Protein AF-A0A3Q0G6Q9-F1 (afdb_monomer_lite)

Radius of gyration: 17.1 Å; chains: 1; bounding box: 40×41×46 Å

Structure (mmCIF, N/CA/C/O backbone):
data_AF-A0A3Q0G6Q9-F1
#
_entry.id   AF-A0A3Q0G6Q9-F1
#
loop_
_atom_site.group_PDB
_atom_site.id
_atom_site.type_symbol
_atom_site.label_atom_id
_atom_site.label_alt_id
_atom_site.label_comp_id
_atom_site.label_asym_id
_atom_site.label_entity_id
_atom_site.label_seq_id
_atom_site.pdbx_PDB_ins_code
_atom_site.Cartn_x
_atom_site.Cartn_y
_atom_site.Cartn_z
_atom_site.occupancy
_atom_site.B_iso_or_equiv
_atom_site.auth_seq_id
_atom_site.auth_comp_id
_atom_site.auth_asym_id
_atom_site.auth_atom_id
_atom_site.pdbx_PDB_model_num
ATOM 1 N N . MET A 1 1 ? -8.930 3.342 -8.739 1.00 50.12 1 MET A N 1
ATOM 2 C CA . MET A 1 1 ? -8.252 3.226 -7.423 1.00 50.12 1 MET A CA 1
ATOM 3 C C . MET A 1 1 ? -8.149 1.750 -7.050 1.00 50.12 1 MET A C 1
ATOM 5 O O . MET A 1 1 ? -9.036 0.994 -7.409 1.00 50.12 1 MET A O 1
ATOM 9 N N . VAL A 1 2 ? -7.088 1.327 -6.355 1.00 53.47 2 VAL A N 1
ATOM 10 C CA . VAL A 1 2 ? -6.782 -0.087 -6.053 1.00 53.47 2 VAL A CA 1
ATOM 11 C C . VAL A 1 2 ? -7.924 -0.881 -5.390 1.00 53.47 2 VAL A C 1
ATOM 13 O O . VAL A 1 2 ? -8.040 -2.081 -5.606 1.00 53.47 2 VAL A O 1
ATOM 16 N N . LEU A 1 3 ? -8.808 -0.220 -4.635 1.00 57.28 3 LEU A N 1
ATOM 17 C CA . LEU A 1 3 ? -9.932 -0.890 -3.972 1.00 57.28 3 LEU A CA 1
ATOM 18 C C . LEU A 1 3 ? -11.107 -1.191 -4.917 1.00 57.28 3 LEU A C 1
ATOM 20 O O . LEU A 1 3 ? -11.952 -1.995 -4.561 1.00 57.28 3 LEU A O 1
ATOM 24 N N . GLN A 1 4 ? -11.130 -0.641 -6.140 1.00 52.09 4 GLN A N 1
ATOM 25 C CA . GLN A 1 4 ? -12.119 -1.018 -7.167 1.00 52.09 4 GLN A CA 1
ATOM 26 C C . GLN A 1 4 ? -11.956 -2.475 -7.636 1.00 52.09 4 GLN A C 1
ATOM 28 O O . GLN A 1 4 ? -12.854 -3.021 -8.263 1.00 52.09 4 GLN A O 1
ATOM 33 N N . TYR A 1 5 ? -10.824 -3.116 -7.321 1.00 53.81 5 TYR A N 1
ATOM 34 C CA . TYR A 1 5 ? -10.590 -4.540 -7.578 1.00 53.81 5 TYR A CA 1
ATOM 35 C C . TYR A 1 5 ? -11.134 -5.452 -6.467 1.00 53.81 5 TYR A C 1
ATOM 37 O O . TYR A 1 5 ? -11.077 -6.673 -6.594 1.00 53.81 5 TYR A O 1
ATOM 45 N N . MET A 1 6 ? -11.661 -4.885 -5.377 1.00 56.16 6 MET A N 1
ATOM 46 C CA . MET A 1 6 ? -12.434 -5.625 -4.383 1.00 56.16 6 MET A CA 1
ATOM 47 C C . MET A 1 6 ? -13.900 -5.609 -4.824 1.00 56.16 6 MET A C 1
ATOM 49 O O . MET A 1 6 ? -14.654 -4.731 -4.418 1.00 56.16 6 MET A O 1
ATOM 53 N N . ASN A 1 7 ? -14.256 -6.525 -5.731 1.00 49.94 7 ASN A N 1
ATOM 54 C CA . ASN A 1 7 ? -15.591 -6.674 -6.323 1.00 49.94 7 ASN A CA 1
ATOM 55 C C . ASN A 1 7 ? -16.734 -6.335 -5.340 1.00 49.94 7 ASN A C 1
ATOM 57 O O . ASN A 1 7 ? -16.808 -6.932 -4.267 1.00 49.94 7 ASN A O 1
ATOM 61 N N . HIS A 1 8 ? -17.649 -5.460 -5.781 1.00 54.22 8 HIS A N 1
ATOM 62 C CA . HIS A 1 8 ? -18.913 -5.071 -5.125 1.00 54.22 8 HIS A CA 1
ATOM 63 C C . HIS A 1 8 ? -18.855 -3.997 -4.025 1.00 54.22 8 HIS A C 1
ATOM 65 O O . HIS A 1 8 ? -19.593 -4.091 -3.051 1.00 54.22 8 HIS A O 1
ATOM 71 N N . LEU A 1 9 ? -18.047 -2.947 -4.185 1.00 63.12 9 LEU A N 1
ATOM 72 C CA . LEU A 1 9 ? -18.313 -1.700 -3.460 1.00 63.12 9 LEU A CA 1
ATOM 73 C C . LEU A 1 9 ? -19.243 -0.831 -4.304 1.00 63.12 9 LEU A C 1
ATOM 75 O O . LEU A 1 9 ? -18.886 -0.474 -5.426 1.00 63.12 9 LEU A O 1
ATOM 79 N N . ASP A 1 10 ? -20.427 -0.533 -3.773 1.00 76.25 10 ASP A N 1
ATOM 80 C CA . ASP A 1 10 ? -21.308 0.484 -4.338 1.00 76.25 10 ASP A CA 1
ATOM 81 C C . ASP A 1 10 ? -20.583 1.840 -4.330 1.00 76.25 10 ASP A C 1
ATOM 83 O O . ASP A 1 10 ? -19.917 2.199 -3.350 1.00 76.25 10 ASP A O 1
ATOM 87 N N . ASP A 1 11 ? -20.663 2.583 -5.435 1.00 79.62 11 ASP A N 1
ATOM 88 C CA . ASP A 1 11 ? -19.934 3.845 -5.582 1.00 79.62 11 ASP A CA 1
ATOM 89 C C . ASP A 1 11 ? -20.386 4.855 -4.514 1.00 79.62 11 ASP A C 1
ATOM 91 O O . ASP A 1 11 ? -19.555 5.592 -3.974 1.00 79.62 11 ASP A O 1
ATOM 95 N N . ASP A 1 12 ? -21.666 4.843 -4.133 1.00 85.44 12 ASP A N 1
ATOM 96 C CA . ASP A 1 12 ? -22.203 5.724 -3.093 1.00 85.44 12 ASP A CA 1
ATOM 97 C C . ASP A 1 12 ? -21.672 5.370 -1.699 1.00 85.44 12 ASP A C 1
ATOM 99 O O . ASP A 1 12 ? -21.250 6.265 -0.950 1.00 85.44 12 ASP A O 1
ATOM 103 N N . GLU A 1 13 ? -21.619 4.080 -1.359 1.00 86.00 13 GLU A N 1
ATOM 104 C CA . GLU A 1 13 ? -20.986 3.593 -0.128 1.00 86.00 13 GLU A CA 1
ATOM 105 C C . GLU A 1 13 ? -19.503 3.961 -0.084 1.00 86.00 13 GLU A C 1
ATOM 107 O O . GLU A 1 13 ? -18.995 4.427 0.942 1.00 86.00 13 GLU A O 1
ATOM 112 N N . PHE A 1 14 ? -18.808 3.828 -1.214 1.00 85.25 14 PHE A N 1
ATOM 113 C CA . PHE A 1 14 ? -17.409 4.201 -1.311 1.00 85.25 14 PHE A CA 1
ATOM 114 C C . PHE A 1 14 ? -17.202 5.707 -1.106 1.00 85.25 14 PHE A C 1
ATOM 116 O O . PHE A 1 14 ? -16.381 6.117 -0.279 1.00 85.25 14 PHE A O 1
ATOM 123 N N . GLN A 1 15 ? -17.982 6.552 -1.783 1.00 86.69 15 GLN A N 1
ATOM 124 C CA . GLN A 1 15 ? -17.920 8.004 -1.592 1.00 86.69 15 GLN A CA 1
ATOM 125 C C . GLN A 1 15 ? -18.292 8.418 -0.163 1.00 86.69 15 GLN A C 1
ATOM 127 O O . GLN A 1 15 ? -17.716 9.367 0.381 1.00 86.69 15 GLN A O 1
ATOM 132 N N . LYS A 1 16 ? -19.232 7.712 0.471 1.00 90.88 16 LYS A N 1
ATOM 133 C CA . LYS A 1 16 ? -19.576 7.918 1.880 1.00 90.88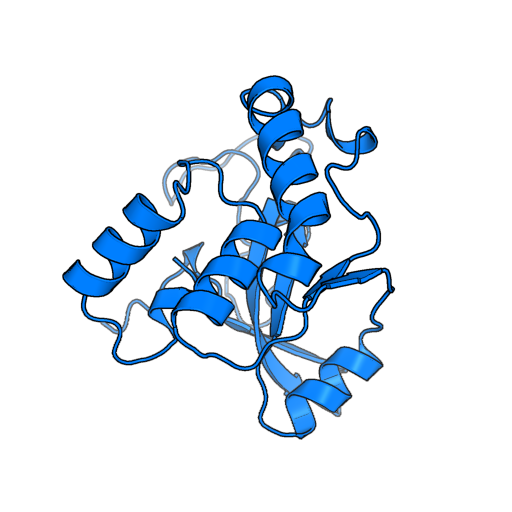 16 LYS A CA 1
ATOM 134 C C . LYS A 1 16 ? -18.388 7.604 2.790 1.00 90.88 16 LYS A C 1
ATOM 136 O O . LYS A 1 16 ? -18.031 8.460 3.599 1.00 90.88 16 LYS A O 1
ATOM 141 N N . ALA A 1 17 ? -17.720 6.467 2.598 1.00 91.44 17 ALA A N 1
ATOM 142 C CA . ALA A 1 17 ? -16.533 6.095 3.368 1.00 91.44 17 ALA A CA 1
ATOM 143 C C . ALA A 1 17 ? -15.400 7.129 3.226 1.00 91.44 17 ALA A C 1
ATOM 145 O O . ALA A 1 17 ? -14.806 7.533 4.227 1.00 91.44 17 ALA A O 1
ATOM 146 N N . ILE A 1 18 ? -15.142 7.620 2.005 1.00 90.12 18 ILE A N 1
ATOM 147 C CA . ILE A 1 18 ? -14.163 8.694 1.745 1.00 90.12 18 ILE A CA 1
ATOM 148 C C . ILE A 1 18 ? -14.474 9.947 2.581 1.00 90.12 18 ILE A C 1
ATOM 150 O O . ILE A 1 18 ? -13.565 10.520 3.189 1.00 90.12 18 ILE A O 1
ATOM 154 N N . ARG A 1 19 ? -15.748 10.366 2.639 1.00 91.44 19 ARG A N 1
ATOM 155 C CA . ARG A 1 19 ? -16.186 11.539 3.416 1.00 91.44 19 ARG A CA 1
ATOM 156 C C . ARG A 1 19 ? -16.074 11.315 4.922 1.00 91.44 19 ARG A C 1
ATOM 158 O O . ARG A 1 19 ? -15.544 12.176 5.621 1.00 91.44 19 ARG A O 1
ATOM 165 N N . GLU A 1 20 ? -16.549 10.177 5.420 1.00 93.19 20 GLU A N 1
ATOM 166 C CA . GLU A 1 20 ? -16.563 9.861 6.856 1.00 93.19 20 GLU A CA 1
ATOM 167 C C . GLU A 1 20 ? -15.154 9.736 7.435 1.00 93.19 20 GLU A C 1
ATOM 169 O O . GLU A 1 20 ? -14.867 10.268 8.508 1.00 93.19 20 GLU A O 1
ATOM 174 N N . LEU A 1 21 ? -14.252 9.097 6.691 1.00 92.12 21 LEU A N 1
ATOM 175 C CA . LEU A 1 21 ? -12.847 8.954 7.064 1.00 92.12 21 LEU A CA 1
ATOM 176 C C . LEU A 1 21 ? -12.008 10.200 6.724 1.00 92.12 21 LEU A C 1
ATOM 178 O O . LEU A 1 21 ? -10.827 10.250 7.063 1.00 92.12 21 LEU A O 1
ATOM 182 N N . ARG A 1 22 ? -12.611 11.216 6.085 1.00 91.25 22 ARG A N 1
ATOM 183 C CA . ARG A 1 22 ? -11.973 12.486 5.694 1.00 91.25 22 ARG A CA 1
ATOM 184 C C . ARG A 1 22 ? -10.711 12.286 4.849 1.00 91.25 22 ARG A C 1
ATOM 186 O O . ARG A 1 22 ? -9.699 12.960 5.057 1.00 91.25 22 ARG A O 1
ATOM 193 N N . LEU A 1 23 ? -10.767 11.356 3.897 1.00 88.69 23 LEU A N 1
ATOM 194 C CA . LEU A 1 23 ? -9.652 11.115 2.983 1.00 88.69 23 LEU A CA 1
ATOM 195 C C . LEU A 1 23 ? -9.445 12.328 2.079 1.00 88.69 23 LEU A C 1
ATOM 197 O O . LEU A 1 23 ? -10.394 12.938 1.584 1.00 88.69 23 LEU A O 1
ATOM 201 N N . THR A 1 24 ? -8.181 12.671 1.853 1.00 86.50 24 THR A N 1
ATOM 202 C CA . THR A 1 24 ? -7.797 13.759 0.953 1.00 86.50 24 THR A CA 1
ATOM 203 C C . THR A 1 24 ? -7.516 13.204 -0.445 1.00 86.50 24 THR A C 1
ATOM 205 O O . THR A 1 24 ? -7.540 11.998 -0.686 1.00 86.50 24 THR A O 1
ATOM 208 N N . LYS A 1 25 ? -7.210 14.087 -1.403 1.00 82.25 25 LYS A N 1
ATOM 209 C CA . LYS A 1 25 ? -6.711 13.654 -2.721 1.00 82.25 25 LYS A CA 1
ATOM 210 C C . LYS A 1 25 ? -5.318 13.008 -2.640 1.00 82.25 25 LYS A C 1
ATOM 212 O O . LYS A 1 25 ? -4.916 12.339 -3.587 1.00 82.25 25 LYS A O 1
ATOM 217 N N . SER A 1 26 ? -4.589 13.221 -1.541 1.00 86.00 26 SER A N 1
ATOM 218 C CA . SER A 1 26 ? -3.275 12.635 -1.277 1.00 86.00 26 SER A CA 1
ATOM 219 C C . SER A 1 26 ? -3.452 11.384 -0.420 1.00 86.00 26 SER A C 1
ATOM 221 O O . SER A 1 26 ? -3.491 11.447 0.806 1.00 86.00 26 SER A O 1
ATOM 223 N N . ILE A 1 27 ? -3.625 10.241 -1.081 1.00 89.12 27 ILE A N 1
ATOM 224 C CA . ILE A 1 27 ? -3.852 8.960 -0.408 1.00 89.12 27 ILE A CA 1
ATOM 225 C C . ILE A 1 27 ? -2.525 8.379 0.082 1.00 89.12 27 ILE A C 1
ATOM 227 O O . ILE A 1 27 ? -1.612 8.144 -0.711 1.00 89.12 27 ILE A O 1
ATOM 231 N N . TRP A 1 28 ? -2.454 8.079 1.377 1.00 93.19 28 TRP A N 1
ATOM 232 C CA . TRP A 1 28 ? -1.347 7.369 2.013 1.00 93.19 28 TRP A CA 1
ATOM 233 C C . TRP A 1 28 ? -1.729 5.921 2.319 1.00 93.19 28 TRP A C 1
ATOM 235 O O . TRP A 1 28 ? -2.902 5.563 2.405 1.00 93.19 28 TRP A O 1
ATOM 245 N N . THR A 1 29 ? -0.739 5.058 2.543 1.00 95.31 29 THR A N 1
ATOM 246 C CA . THR A 1 29 ? -0.988 3.634 2.831 1.00 95.31 29 THR A CA 1
ATOM 247 C C . THR A 1 29 ? -1.866 3.432 4.071 1.00 95.31 29 THR A C 1
ATOM 249 O O . THR A 1 29 ? -2.695 2.525 4.096 1.00 95.31 29 THR A O 1
ATOM 252 N N . ILE A 1 30 ? -1.740 4.305 5.080 1.00 96.81 30 ILE A N 1
ATOM 253 C CA . ILE A 1 30 ? -2.589 4.260 6.277 1.00 96.81 30 ILE A CA 1
ATOM 254 C C . ILE A 1 30 ? -4.065 4.528 5.940 1.00 96.81 30 ILE A C 1
ATOM 256 O O . ILE A 1 30 ? -4.934 3.882 6.516 1.00 96.81 30 ILE A O 1
ATOM 260 N N . ASP A 1 31 ? -4.361 5.379 4.952 1.00 95.56 31 ASP A N 1
ATOM 261 C CA . ASP A 1 31 ? -5.734 5.642 4.503 1.00 95.56 31 ASP A CA 1
ATOM 262 C C . ASP A 1 31 ? -6.378 4.367 3.931 1.00 95.56 31 ASP A C 1
ATOM 264 O O . ASP A 1 31 ? -7.542 4.072 4.208 1.00 95.56 31 ASP A O 1
ATOM 268 N N . LEU A 1 32 ? -5.603 3.554 3.200 1.00 95.12 32 LEU A N 1
ATOM 269 C CA . LEU A 1 32 ? -6.067 2.258 2.696 1.00 95.12 32 LEU A CA 1
ATOM 270 C C . LEU A 1 32 ? -6.394 1.286 3.836 1.00 95.12 32 LEU A C 1
ATOM 272 O O . LEU A 1 32 ? -7.387 0.568 3.750 1.00 95.12 32 LEU A O 1
ATOM 276 N N . ALA A 1 33 ? -5.604 1.276 4.913 1.00 96.56 33 ALA A N 1
ATOM 277 C CA . ALA A 1 33 ? -5.869 0.429 6.076 1.00 96.56 33 ALA A CA 1
ATOM 278 C C . ALA A 1 33 ? -7.153 0.854 6.814 1.00 96.56 33 ALA A C 1
ATOM 280 O O . ALA A 1 33 ? -7.954 0.003 7.210 1.00 96.56 33 ALA A O 1
ATOM 281 N N . TYR A 1 34 ? -7.401 2.162 6.935 1.00 96.81 34 TYR A N 1
ATOM 282 C CA . TYR A 1 34 ? -8.663 2.688 7.466 1.00 96.81 34 TYR A CA 1
ATOM 283 C C . TYR A 1 34 ? -9.860 2.324 6.579 1.00 96.81 34 TYR A C 1
ATOM 285 O O . TYR A 1 34 ? -10.893 1.907 7.103 1.00 96.81 34 TYR A O 1
ATOM 293 N N . LEU A 1 35 ? -9.718 2.396 5.252 1.00 94.38 35 LEU A N 1
ATOM 294 C CA . LEU A 1 35 ? -10.757 1.944 4.322 1.00 94.38 35 LEU A CA 1
ATOM 295 C C . LEU A 1 35 ? -11.022 0.439 4.444 1.00 94.38 35 LEU A C 1
ATOM 297 O O . LEU A 1 35 ? -12.173 0.031 4.574 1.00 94.38 35 LEU A O 1
ATOM 301 N N . MET A 1 36 ? -9.978 -0.394 4.484 1.00 93.31 36 MET A N 1
ATOM 302 C CA . MET A 1 36 ? -10.126 -1.838 4.707 1.00 93.31 36 MET A CA 1
ATOM 303 C C . MET A 1 36 ? -10.858 -2.120 6.020 1.00 93.31 36 MET A C 1
ATOM 305 O O . MET A 1 36 ? -11.784 -2.927 6.055 1.00 93.31 36 MET A O 1
ATOM 309 N N . ARG A 1 37 ? -10.496 -1.413 7.096 1.00 95.38 37 ARG A N 1
ATOM 310 C CA . ARG A 1 37 ? -11.177 -1.529 8.386 1.00 95.38 37 ARG A CA 1
ATOM 311 C C . ARG A 1 37 ? -12.650 -1.125 8.310 1.00 95.38 37 ARG A C 1
ATOM 313 O O . ARG A 1 37 ? -13.475 -1.799 8.935 1.00 95.38 37 ARG A O 1
ATOM 320 N N . HIS A 1 38 ? -12.959 -0.038 7.605 1.00 93.88 38 HIS A N 1
ATOM 321 C CA . HIS A 1 38 ? -14.313 0.485 7.433 1.00 93.88 38 HIS A CA 1
ATOM 322 C C . HIS A 1 38 ? -15.218 -0.536 6.734 1.00 93.88 38 HIS A C 1
ATOM 324 O O . HIS A 1 38 ? -16.288 -0.846 7.246 1.00 93.88 38 HIS A O 1
ATOM 330 N N . PHE A 1 39 ? -14.729 -1.163 5.661 1.00 91.44 39 PHE A N 1
ATOM 331 C CA . PHE A 1 39 ? -15.448 -2.215 4.930 1.00 91.44 39 PHE A CA 1
ATOM 332 C C . PHE A 1 39 ? -15.353 -3.614 5.566 1.00 91.44 39 PHE A C 1
ATOM 334 O O . PHE A 1 39 ? -15.748 -4.604 4.959 1.00 91.44 39 PHE A O 1
ATOM 341 N N . GLY A 1 40 ? -14.804 -3.735 6.779 1.00 91.88 40 GLY A N 1
ATOM 342 C CA . GLY A 1 40 ? -14.695 -5.021 7.476 1.00 91.88 40 GLY A CA 1
ATOM 343 C C . GLY A 1 40 ? -13.688 -6.002 6.859 1.00 91.88 40 GLY A C 1
ATOM 344 O O . GLY A 1 40 ? -13.668 -7.176 7.231 1.00 91.88 40 GLY A O 1
ATOM 345 N N . VAL A 1 41 ? -12.821 -5.540 5.957 1.00 91.69 41 VAL A N 1
ATOM 346 C CA . VAL A 1 41 ? -11.762 -6.354 5.358 1.00 91.69 41 VAL A CA 1
ATOM 347 C C . VAL A 1 41 ? -10.677 -6.624 6.394 1.00 91.69 41 VAL A C 1
ATOM 349 O O . VAL A 1 41 ? -10.047 -5.709 6.941 1.00 91.69 41 VAL A O 1
ATOM 352 N N . LYS A 1 42 ? -10.428 -7.912 6.652 1.00 92.62 42 LYS A N 1
ATOM 353 C CA . LYS A 1 42 ? -9.288 -8.357 7.458 1.00 92.62 42 LYS A CA 1
ATOM 354 C C . LYS A 1 42 ? -8.002 -7.975 6.733 1.00 92.62 42 LYS A C 1
ATOM 356 O O . LYS A 1 42 ? -7.780 -8.386 5.600 1.00 92.62 42 LYS A O 1
ATOM 361 N N . HIS A 1 43 ? -7.159 -7.196 7.394 1.00 94.31 43 HIS A N 1
ATOM 362 C CA . HIS A 1 43 ? -5.934 -6.664 6.815 1.00 94.31 43 HIS A CA 1
ATOM 363 C C . HIS A 1 43 ? -4.806 -6.680 7.842 1.00 94.31 43 HIS A C 1
ATOM 365 O O . HIS A 1 43 ? -5.045 -6.729 9.047 1.00 94.31 43 HIS A O 1
ATOM 371 N N . ARG A 1 44 ? -3.572 -6.597 7.345 1.00 95.00 44 ARG A N 1
ATOM 372 C CA . ARG A 1 44 ? -2.370 -6.359 8.141 1.00 95.00 44 ARG A CA 1
ATOM 373 C C . ARG A 1 44 ? -1.512 -5.339 7.407 1.00 95.00 44 ARG A C 1
ATOM 375 O O . ARG A 1 44 ? -1.037 -5.628 6.310 1.00 95.00 44 ARG A O 1
ATOM 382 N N . PHE A 1 45 ? -1.339 -4.153 7.984 1.00 97.50 45 PHE A N 1
ATOM 383 C CA . PHE A 1 45 ? -0.492 -3.114 7.409 1.00 97.50 45 PHE A CA 1
ATOM 384 C C . PHE A 1 45 ? 0.906 -3.173 8.031 1.00 97.50 45 PHE A C 1
ATOM 386 O O . PHE A 1 45 ? 1.098 -2.791 9.180 1.00 97.50 45 PHE A O 1
ATOM 393 N N . CYS A 1 46 ? 1.885 -3.633 7.254 1.00 97.75 46 CYS A N 1
ATOM 394 C CA . CYS A 1 46 ? 3.298 -3.631 7.626 1.00 97.75 46 CYS A CA 1
ATOM 395 C C . CYS A 1 46 ? 3.993 -2.370 7.090 1.00 97.75 46 CYS A C 1
ATOM 397 O O . CYS A 1 46 ? 3.853 -2.043 5.909 1.00 97.75 46 CYS A O 1
ATOM 399 N N . THR A 1 47 ? 4.759 -1.673 7.930 1.00 97.31 47 THR A N 1
ATOM 400 C CA . THR A 1 47 ? 5.543 -0.491 7.531 1.00 97.31 47 THR A CA 1
ATOM 401 C C . THR A 1 47 ? 6.878 -0.410 8.267 1.00 97.31 47 THR A C 1
ATOM 403 O O . THR A 1 47 ? 6.989 -0.815 9.420 1.00 97.31 47 THR A O 1
ATOM 406 N N . GLN A 1 48 ? 7.899 0.170 7.635 1.00 95.69 48 GLN A N 1
ATOM 407 C CA . GLN A 1 48 ? 9.181 0.456 8.296 1.00 95.69 48 GLN A CA 1
ATOM 408 C C . GLN A 1 48 ? 9.117 1.713 9.174 1.00 95.69 48 GLN A C 1
ATOM 410 O O . GLN A 1 48 ? 9.808 1.798 10.193 1.00 95.69 48 GLN A O 1
ATOM 415 N N . THR A 1 49 ? 8.238 2.654 8.824 1.00 95.06 49 THR A N 1
ATOM 416 C CA . THR A 1 49 ? 8.059 3.934 9.517 1.00 95.06 49 THR A CA 1
ATOM 417 C C . THR A 1 49 ? 6.616 4.062 9.990 1.00 95.06 49 THR A C 1
ATOM 419 O O . THR A 1 49 ? 5.680 3.903 9.207 1.00 95.06 49 THR A O 1
ATOM 422 N N . LEU A 1 50 ? 6.432 4.333 11.284 1.00 95.81 50 LEU A N 1
ATOM 423 C CA . LEU A 1 50 ? 5.134 4.716 11.836 1.00 95.81 50 LEU A CA 1
ATOM 424 C C . LEU A 1 50 ? 5.001 6.229 11.691 1.00 95.81 50 LEU A C 1
ATOM 426 O O . LEU A 1 50 ? 5.772 6.965 12.304 1.00 95.81 50 LEU A O 1
ATOM 430 N N . GLY A 1 51 ? 4.048 6.674 10.878 1.00 94.19 51 GLY A N 1
ATOM 431 C CA . GLY A 1 51 ? 3.932 8.075 10.489 1.00 94.19 51 GLY A CA 1
ATOM 432 C C . GLY A 1 51 ? 4.613 8.375 9.158 1.00 94.19 51 GLY A C 1
ATOM 433 O O . GLY A 1 51 ? 4.869 7.484 8.345 1.00 94.19 51 GLY A O 1
ATOM 434 N N . VAL A 1 52 ? 4.882 9.656 8.936 1.00 92.00 52 VAL A N 1
ATOM 435 C CA . VAL A 1 52 ? 5.558 10.135 7.730 1.00 92.00 52 VAL A CA 1
ATOM 436 C C . VAL A 1 52 ? 7.072 9.990 7.856 1.00 92.00 52 VAL A C 1
ATOM 438 O O . VAL A 1 52 ? 7.676 10.396 8.848 1.00 92.00 52 VAL A O 1
ATOM 441 N N . ASP A 1 53 ? 7.702 9.463 6.808 1.00 91.31 53 ASP A N 1
ATOM 442 C CA . ASP A 1 53 ? 9.155 9.443 6.689 1.00 91.31 53 ASP A CA 1
ATOM 443 C C . ASP A 1 53 ? 9.679 10.784 6.145 1.00 91.31 53 ASP A C 1
ATOM 445 O O . ASP A 1 53 ? 9.508 11.124 4.969 1.00 91.31 53 ASP A O 1
ATOM 449 N N . LYS A 1 54 ? 10.355 11.543 7.014 1.00 87.75 54 LYS A N 1
ATOM 450 C CA . LYS A 1 54 ? 10.954 12.851 6.695 1.00 87.75 54 LYS A CA 1
ATOM 451 C C . LYS A 1 54 ? 12.040 12.785 5.625 1.00 87.75 54 LYS A C 1
ATOM 453 O O . LYS A 1 54 ? 12.275 13.796 4.964 1.00 87.75 54 LYS A O 1
ATOM 458 N N . GLY A 1 55 ? 12.645 11.619 5.391 1.00 87.88 55 GLY A N 1
ATOM 459 C CA . GLY A 1 55 ? 13.602 11.415 4.302 1.00 87.88 55 GLY A CA 1
ATOM 460 C C . GLY A 1 55 ? 12.998 11.666 2.915 1.00 87.88 55 GLY A C 1
ATOM 461 O O . GLY A 1 55 ? 13.709 12.053 1.989 1.00 87.88 55 GLY A O 1
ATOM 462 N N . TYR A 1 56 ? 11.674 11.543 2.780 1.00 85.56 56 TYR A N 1
ATOM 463 C CA . TYR A 1 56 ? 10.962 11.776 1.523 1.00 85.56 56 TYR A CA 1
ATOM 464 C C . TYR A 1 56 ? 10.486 13.225 1.333 1.00 85.56 56 TYR A C 1
ATOM 466 O O . TYR A 1 56 ? 9.927 13.538 0.281 1.00 85.56 56 TYR A O 1
ATOM 474 N N . LYS A 1 57 ? 10.741 14.135 2.287 1.00 84.50 57 LYS A N 1
ATOM 475 C CA . LYS A 1 57 ? 10.264 15.532 2.236 1.00 84.50 57 LYS A CA 1
ATOM 476 C C . LYS A 1 57 ? 10.697 16.281 0.973 1.00 84.50 57 LYS A C 1
ATOM 478 O O . LYS A 1 57 ? 9.928 17.058 0.411 1.00 84.50 57 LYS A O 1
ATOM 483 N N . ASN A 1 58 ? 11.924 16.034 0.520 1.00 82.31 58 ASN A N 1
ATOM 484 C CA . ASN A 1 58 ? 12.505 16.713 -0.638 1.00 82.31 58 ASN A CA 1
ATOM 485 C C . ASN A 1 58 ? 12.208 16.009 -1.970 1.00 82.31 58 ASN A C 1
ATOM 487 O O . ASN A 1 58 ? 12.584 16.530 -3.019 1.00 82.31 58 ASN A O 1
ATOM 491 N N . GLN A 1 59 ? 11.530 14.855 -1.953 1.00 83.12 59 GLN A N 1
ATOM 492 C CA . GLN A 1 59 ? 11.117 14.185 -3.183 1.00 83.12 59 GLN A CA 1
ATOM 493 C C . GLN A 1 59 ? 10.029 15.006 -3.870 1.00 83.12 59 GLN A C 1
ATOM 495 O O . GLN A 1 59 ? 9.016 15.352 -3.255 1.00 83.12 59 GLN A O 1
ATOM 500 N N . SER A 1 60 ? 10.225 15.297 -5.157 1.00 82.25 60 SER A N 1
ATOM 501 C CA . SER A 1 60 ? 9.314 16.121 -5.964 1.00 82.25 60 SER A CA 1
ATOM 502 C C . SER A 1 60 ? 7.868 15.619 -5.904 1.00 82.25 60 SER A C 1
ATOM 504 O O . SER A 1 60 ? 6.945 16.426 -5.789 1.00 82.25 60 SER A O 1
ATOM 506 N N . PHE A 1 61 ? 7.688 14.296 -5.862 1.00 81.31 61 PHE A N 1
ATOM 507 C CA . PHE A 1 61 ? 6.400 13.625 -5.699 1.00 81.31 61 PHE A CA 1
ATOM 508 C C . PHE A 1 61 ? 5.621 14.061 -4.449 1.00 81.31 61 PHE A C 1
ATOM 510 O O . PHE A 1 61 ? 4.429 14.348 -4.542 1.00 81.31 61 PHE A O 1
ATOM 517 N N . TYR A 1 62 ? 6.275 14.152 -3.286 1.00 81.94 62 TYR A N 1
ATOM 518 C CA . TYR A 1 62 ? 5.589 14.493 -2.036 1.00 81.94 62 TYR A CA 1
ATOM 519 C C . TYR A 1 62 ? 5.620 15.989 -1.708 1.00 81.94 62 TYR A C 1
ATOM 521 O O . TYR A 1 62 ? 4.754 16.471 -0.973 1.00 81.94 62 TYR A O 1
ATOM 529 N N . ARG A 1 63 ? 6.575 16.744 -2.267 1.00 78.38 63 ARG A N 1
ATOM 530 C CA . ARG A 1 63 ? 6.894 18.129 -1.876 1.00 78.38 63 ARG A CA 1
ATOM 531 C C . ARG A 1 63 ? 5.683 19.062 -1.778 1.00 78.38 63 ARG A C 1
ATOM 533 O O . ARG A 1 63 ? 5.633 19.892 -0.880 1.00 78.38 63 ARG A O 1
ATOM 540 N N . LYS A 1 64 ? 4.705 18.937 -2.684 1.00 77.25 64 LYS A N 1
ATOM 541 C CA . LYS A 1 64 ? 3.533 19.832 -2.735 1.00 77.25 64 LYS A CA 1
ATOM 542 C C . LYS A 1 64 ? 2.582 19.665 -1.543 1.00 77.25 64 LYS A C 1
ATOM 544 O O . LYS A 1 64 ? 1.914 20.623 -1.171 1.00 77.25 64 LYS A O 1
ATOM 549 N N . HIS A 1 65 ? 2.502 18.462 -0.977 1.00 76.31 65 HIS A N 1
ATOM 550 C CA . HIS A 1 65 ? 1.509 18.108 0.044 1.00 76.31 65 HIS A CA 1
ATOM 551 C C . HIS A 1 65 ? 2.132 17.618 1.357 1.00 76.31 65 HIS A C 1
ATOM 553 O O . HIS A 1 65 ? 1.398 17.362 2.304 1.00 76.31 65 HIS A O 1
ATOM 559 N N . PHE A 1 66 ? 3.462 17.503 1.432 1.00 79.44 66 PHE A N 1
ATOM 560 C CA . PHE A 1 66 ? 4.159 16.881 2.558 1.00 79.44 66 PHE A CA 1
ATOM 561 C C . PHE A 1 66 ? 3.808 17.526 3.904 1.00 79.44 66 PHE A C 1
ATOM 563 O O . PHE A 1 66 ? 3.301 16.848 4.791 1.00 79.44 66 PHE A O 1
ATOM 570 N N . ASP A 1 67 ? 4.013 18.840 4.034 1.00 76.62 67 ASP A N 1
ATOM 571 C CA . ASP A 1 67 ? 3.832 19.541 5.311 1.00 76.62 67 ASP A CA 1
ATOM 572 C C . ASP A 1 67 ? 2.352 19.590 5.743 1.00 76.62 67 ASP A C 1
ATOM 574 O O . ASP A 1 67 ? 2.042 19.538 6.932 1.00 76.62 67 ASP A O 1
ATOM 578 N N . THR A 1 68 ? 1.419 19.644 4.785 1.00 79.44 68 THR A N 1
ATOM 579 C CA . THR A 1 68 ? -0.026 19.622 5.070 1.00 79.44 68 THR A CA 1
ATOM 580 C C . THR A 1 68 ? -0.498 18.240 5.524 1.00 79.44 68 THR A C 1
ATOM 582 O O . THR A 1 68 ? -1.312 18.137 6.441 1.00 79.44 68 THR A O 1
ATOM 585 N N . GLU A 1 69 ? 0.019 17.174 4.910 1.00 86.81 69 GLU A N 1
ATOM 586 C CA . GLU A 1 69 ? -0.409 15.804 5.201 1.00 86.81 69 GLU A CA 1
ATOM 587 C C . GLU A 1 69 ? 0.325 15.192 6.405 1.00 86.81 69 GLU A C 1
ATOM 589 O O . GLU A 1 69 ? -0.214 14.274 7.022 1.00 86.81 69 GLU A O 1
ATOM 594 N N . GLU A 1 70 ? 1.504 15.700 6.788 1.00 90.56 70 GLU A N 1
ATOM 595 C CA . GLU A 1 70 ? 2.321 15.145 7.880 1.00 90.56 70 GLU A CA 1
ATOM 596 C C . GLU A 1 70 ? 1.537 15.009 9.188 1.00 90.56 70 GLU A C 1
ATOM 598 O O . GLU A 1 70 ? 1.461 13.920 9.763 1.00 90.56 70 GLU A O 1
ATOM 603 N N . ASN A 1 71 ? 0.904 16.094 9.638 1.00 91.69 71 ASN A N 1
ATOM 604 C CA . ASN A 1 71 ? 0.136 16.089 10.883 1.00 91.69 71 ASN A CA 1
ATOM 605 C C . ASN A 1 71 ? -1.027 15.091 10.826 1.00 91.69 71 ASN A C 1
ATOM 607 O O . ASN A 1 71 ? -1.230 14.325 11.768 1.00 91.69 71 ASN A O 1
ATOM 611 N N . ARG A 1 72 ? -1.758 15.066 9.706 1.00 93.75 72 ARG A N 1
ATOM 612 C CA . ARG A 1 72 ? -2.902 14.170 9.492 1.00 93.75 72 ARG A CA 1
ATOM 613 C C . ARG A 1 72 ? -2.470 12.706 9.532 1.00 93.75 72 ARG A C 1
ATOM 615 O O . ARG A 1 72 ? -3.052 11.908 10.262 1.00 93.75 72 ARG A O 1
ATOM 622 N N . VAL A 1 73 ? -1.436 12.356 8.772 1.00 94.88 73 VAL A N 1
ATOM 623 C CA . VAL A 1 73 ? -0.927 10.984 8.683 1.00 94.88 73 VAL A CA 1
ATOM 624 C C . VAL A 1 73 ? -0.404 10.524 10.041 1.00 94.88 73 VAL A C 1
ATOM 626 O O . VAL A 1 73 ? -0.774 9.445 10.502 1.00 94.88 73 VAL A O 1
ATOM 629 N N . ASN A 1 74 ? 0.381 11.351 10.734 1.00 95.69 74 ASN A N 1
ATOM 630 C CA . ASN A 1 74 ? 0.885 11.016 12.066 1.00 95.69 74 ASN A CA 1
ATOM 631 C C . ASN A 1 74 ? -0.252 10.807 13.083 1.00 95.69 74 ASN A C 1
ATOM 633 O O . ASN A 1 74 ? -0.190 9.873 13.885 1.00 95.69 74 ASN A O 1
ATOM 637 N N . GLN A 1 75 ? -1.319 11.611 13.021 1.00 95.44 75 GLN A N 1
ATOM 638 C CA . GLN A 1 75 ? -2.515 11.410 13.846 1.00 95.44 75 GLN A CA 1
ATOM 639 C C . GLN A 1 75 ? -3.223 10.084 13.539 1.00 95.44 75 GLN A C 1
ATOM 641 O O . GLN A 1 75 ? -3.594 9.377 14.477 1.00 95.44 75 GLN A O 1
ATOM 646 N N . LEU A 1 76 ? -3.359 9.702 12.264 1.00 96.69 76 LEU A N 1
ATOM 647 C CA . LEU A 1 76 ? -3.933 8.404 11.887 1.00 96.69 76 LEU A CA 1
ATOM 648 C C . LEU A 1 76 ? -3.118 7.237 12.454 1.00 96.69 76 LEU A C 1
ATOM 650 O O . LEU A 1 76 ? -3.687 6.302 13.011 1.00 96.69 76 LEU A O 1
ATOM 654 N N . PHE A 1 77 ? -1.786 7.297 12.392 1.00 97.81 77 PHE A N 1
ATOM 655 C CA . PHE A 1 77 ? -0.945 6.274 13.022 1.00 97.81 77 PHE A CA 1
ATOM 656 C C . PHE A 1 77 ? -1.115 6.234 14.546 1.00 97.81 77 PHE A C 1
ATOM 658 O O . PHE A 1 77 ? -1.231 5.148 15.115 1.00 97.81 77 PHE A O 1
ATOM 665 N N . ALA A 1 78 ? -1.177 7.393 15.207 1.00 97.12 78 ALA A N 1
ATOM 666 C CA . ALA A 1 78 ? -1.382 7.472 16.654 1.00 97.12 78 ALA A CA 1
ATOM 667 C C . ALA A 1 78 ? -2.744 6.897 17.091 1.00 97.12 78 ALA A C 1
ATOM 669 O O . ALA A 1 78 ? -2.850 6.277 18.150 1.00 97.12 78 ALA A O 1
ATOM 670 N N . GLN A 1 79 ? -3.781 7.068 16.268 1.00 97.12 79 GLN A N 1
ATOM 671 C CA . GLN A 1 79 ? -5.144 6.613 16.556 1.00 97.12 79 GLN A CA 1
ATOM 672 C C . GLN A 1 79 ? -5.438 5.190 16.065 1.00 97.12 79 GLN A C 1
ATOM 674 O O . GLN A 1 79 ? -6.418 4.593 16.513 1.00 97.12 79 GLN A O 1
ATOM 679 N N . ALA A 1 80 ? -4.595 4.615 15.200 1.00 97.38 80 ALA A N 1
ATOM 680 C CA . ALA A 1 80 ? -4.847 3.343 14.521 1.00 97.38 80 ALA A CA 1
ATOM 681 C C . ALA A 1 80 ? -5.302 2.227 15.475 1.00 97.38 80 ALA A C 1
ATOM 683 O O . ALA A 1 80 ? -6.327 1.584 15.241 1.00 97.38 80 ALA A O 1
ATOM 684 N N . LYS A 1 81 ? -4.607 2.056 16.609 1.00 96.06 81 LYS A N 1
ATOM 685 C CA . LYS A 1 81 ? -4.952 1.046 17.621 1.00 96.06 81 LYS A CA 1
ATOM 686 C C . LYS A 1 81 ? -6.349 1.267 18.213 1.00 96.06 81 LYS A C 1
ATOM 688 O O . LYS A 1 81 ? -7.120 0.315 18.314 1.00 96.06 81 LYS A O 1
ATOM 693 N N . ALA A 1 82 ? -6.691 2.506 18.569 1.00 97.31 82 ALA A N 1
ATOM 694 C CA . ALA A 1 82 ? -8.011 2.853 19.102 1.00 97.31 82 ALA A CA 1
ATOM 695 C C . ALA A 1 82 ? -9.118 2.646 18.051 1.00 97.31 82 ALA A C 1
ATOM 697 O O . ALA A 1 82 ? -10.210 2.179 18.375 1.00 97.31 82 ALA A O 1
ATOM 698 N N . CYS A 1 83 ? -8.807 2.894 16.777 1.00 95.94 83 CYS A N 1
ATOM 699 C CA . CYS A 1 83 ? -9.699 2.657 15.640 1.00 95.94 83 CYS A CA 1
ATOM 700 C C . CYS A 1 83 ? -9.741 1.187 15.173 1.00 95.94 83 CYS A C 1
ATOM 702 O O . CYS A 1 83 ? -10.459 0.866 14.222 1.00 95.94 83 CYS A O 1
ATOM 704 N N . LYS A 1 84 ? -9.015 0.273 15.836 1.00 96.62 84 LYS A N 1
ATOM 705 C CA . LYS A 1 84 ? -8.881 -1.146 15.452 1.00 96.62 84 LYS A CA 1
ATOM 706 C C . LYS A 1 84 ? -8.321 -1.336 14.030 1.00 96.62 84 LYS A C 1
ATOM 708 O O . LYS A 1 84 ? -8.695 -2.284 13.344 1.00 96.62 84 LYS A O 1
ATOM 713 N N . VAL A 1 85 ? -7.454 -0.430 13.584 1.00 97.44 85 VAL A N 1
ATOM 714 C CA . VAL A 1 85 ? -6.670 -0.545 12.346 1.00 97.44 85 VAL A CA 1
ATOM 715 C C . VAL A 1 85 ? -5.359 -1.255 12.686 1.00 97.44 85 VAL A C 1
ATOM 717 O O . VAL A 1 85 ? -4.633 -0.824 13.584 1.00 97.44 85 VAL A O 1
ATOM 720 N N . LEU A 1 86 ? -5.074 -2.372 12.011 1.00 95.31 86 LEU A N 1
ATOM 721 C CA . LEU A 1 86 ? -3.945 -3.245 12.347 1.00 95.31 86 LEU A CA 1
ATOM 722 C C . LEU A 1 86 ? -2.674 -2.782 11.634 1.00 95.31 86 LEU A C 1
ATOM 724 O O . LEU A 1 86 ? -2.492 -3.045 10.445 1.00 95.31 86 LEU A O 1
ATOM 728 N N . VAL A 1 87 ? -1.800 -2.105 12.383 1.00 97.62 87 VAL A N 1
ATOM 729 C CA . VAL A 1 87 ? -0.521 -1.570 11.902 1.00 97.62 87 VAL A CA 1
ATOM 730 C C . VAL A 1 87 ? 0.632 -2.201 12.672 1.00 97.62 87 VAL A C 1
ATOM 732 O O . VAL A 1 87 ? 0.655 -2.170 13.902 1.00 97.62 87 VAL A O 1
ATOM 735 N N . GLU A 1 88 ? 1.611 -2.727 11.947 1.00 97.00 88 GLU A N 1
ATOM 736 C CA . GLU A 1 88 ? 2.815 -3.347 12.489 1.00 97.00 88 GLU A CA 1
ATOM 737 C C . GLU A 1 88 ? 4.055 -2.658 11.922 1.00 97.00 88 GLU A C 1
ATOM 739 O O . GLU A 1 88 ? 4.204 -2.497 10.707 1.00 97.00 88 GLU A O 1
ATOM 744 N N . LYS A 1 89 ? 4.971 -2.261 12.811 1.00 97.56 89 LYS A N 1
ATOM 745 C CA . LYS A 1 89 ? 6.279 -1.761 12.396 1.00 97.56 89 LYS A CA 1
ATOM 746 C C . LYS A 1 89 ? 7.195 -2.948 12.098 1.00 97.56 89 LYS A C 1
ATOM 748 O O . LYS A 1 89 ? 7.792 -3.503 13.017 1.00 97.56 89 LYS A O 1
ATOM 753 N N . CYS A 1 90 ? 7.290 -3.349 10.837 1.00 96.62 90 CYS A N 1
ATOM 754 C CA . CYS A 1 90 ? 8.126 -4.464 10.406 1.00 96.62 90 CYS A CA 1
ATOM 755 C C . CYS A 1 90 ? 8.519 -4.354 8.926 1.00 96.62 90 CYS A C 1
ATOM 757 O O . CYS A 1 90 ? 7.849 -3.703 8.121 1.00 96.62 90 CYS A O 1
ATOM 759 N N . THR A 1 91 ? 9.621 -5.017 8.577 1.00 95.50 91 THR A N 1
ATOM 760 C CA . THR A 1 91 ? 10.025 -5.246 7.187 1.00 95.50 91 THR A CA 1
ATOM 761 C C . THR A 1 91 ? 9.482 -6.592 6.731 1.00 95.50 91 THR A C 1
ATOM 763 O O . THR A 1 91 ? 9.505 -7.558 7.489 1.00 95.50 91 THR A O 1
ATOM 766 N N . VAL A 1 92 ? 9.016 -6.649 5.487 1.00 96.12 92 VAL A N 1
ATOM 767 C CA . VAL A 1 92 ? 8.494 -7.860 4.854 1.00 96.12 92 VAL A CA 1
ATOM 768 C C . VAL A 1 92 ? 9.425 -8.236 3.708 1.00 96.12 92 VAL A C 1
ATOM 770 O O . VAL A 1 92 ? 9.753 -7.390 2.874 1.00 96.12 92 VAL A O 1
ATOM 773 N N . THR A 1 93 ? 9.868 -9.489 3.677 1.00 95.94 93 THR A N 1
ATOM 774 C CA . THR A 1 93 ? 10.708 -10.013 2.592 1.00 95.94 93 THR A CA 1
ATOM 775 C C . THR A 1 93 ? 9.862 -10.453 1.395 1.00 95.94 93 THR A C 1
ATOM 777 O O . THR A 1 93 ? 8.649 -10.646 1.499 1.00 95.94 93 THR A O 1
ATOM 780 N N . VAL A 1 94 ? 10.494 -10.671 0.239 1.00 94.19 94 VAL A N 1
ATOM 781 C CA . VAL A 1 94 ? 9.801 -11.253 -0.925 1.00 94.19 94 VAL A CA 1
ATOM 782 C C . VAL A 1 94 ? 9.265 -12.651 -0.596 1.00 94.19 94 VAL A C 1
ATOM 784 O O . VAL A 1 94 ? 8.175 -13.007 -1.033 1.00 94.19 94 VAL A O 1
ATOM 787 N N . GLN A 1 95 ? 9.975 -13.423 0.227 1.00 95.50 95 GLN A N 1
ATOM 788 C CA . GLN A 1 95 ? 9.555 -14.751 0.670 1.00 95.50 95 GLN A CA 1
ATOM 789 C C . GLN A 1 95 ? 8.304 -14.684 1.555 1.00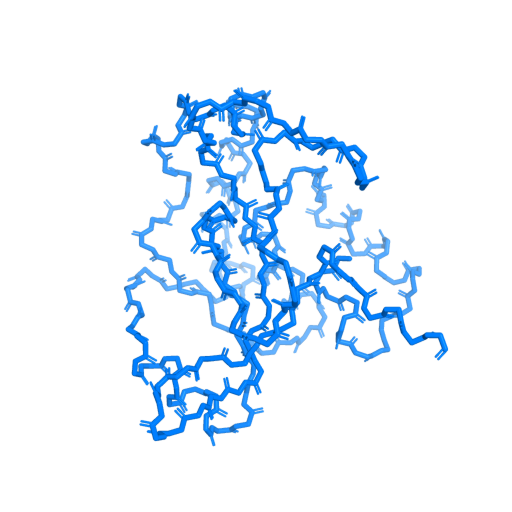 95.50 95 GLN A C 1
ATOM 791 O O . GLN A 1 95 ? 7.395 -15.499 1.391 1.00 95.50 95 GLN A O 1
ATOM 796 N N . ASP A 1 96 ? 8.211 -13.690 2.444 1.00 96.25 96 ASP A N 1
ATOM 797 C CA . ASP A 1 96 ? 7.004 -13.455 3.244 1.00 96.25 96 ASP A CA 1
ATOM 798 C C . ASP A 1 96 ? 5.806 -13.106 2.354 1.00 96.25 96 ASP A C 1
ATOM 800 O O . ASP A 1 96 ? 4.705 -13.620 2.565 1.00 96.25 96 ASP A O 1
ATOM 804 N N . ILE A 1 97 ? 6.027 -12.279 1.324 1.00 96.56 97 ILE A N 1
ATOM 805 C CA . ILE A 1 97 ? 5.007 -11.949 0.320 1.00 96.56 97 ILE A CA 1
ATOM 806 C C . ILE A 1 97 ? 4.569 -13.214 -0.421 1.00 96.56 97 ILE A C 1
ATOM 808 O O . ILE A 1 97 ? 3.376 -13.489 -0.498 1.00 96.56 97 ILE A O 1
ATOM 812 N N . GLN A 1 98 ? 5.503 -14.018 -0.929 1.00 96.38 98 GLN A N 1
ATOM 813 C CA . GLN A 1 98 ? 5.190 -15.262 -1.641 1.00 96.38 98 GLN A CA 1
ATOM 814 C C . GLN A 1 98 ? 4.427 -16.254 -0.756 1.00 96.38 98 GLN A C 1
ATOM 816 O O . GLN A 1 98 ? 3.476 -16.884 -1.218 1.00 96.38 98 GLN A O 1
ATOM 821 N N . LYS A 1 99 ? 4.796 -16.369 0.526 1.00 95.75 99 LYS A N 1
ATOM 822 C CA . LYS A 1 99 ? 4.074 -17.188 1.508 1.00 95.75 99 LYS A CA 1
ATOM 823 C C . LYS A 1 99 ? 2.656 -16.674 1.747 1.00 95.75 99 LYS A C 1
ATOM 825 O O . LYS A 1 99 ? 1.737 -17.474 1.867 1.00 95.75 99 LYS A O 1
ATOM 830 N N . HIS A 1 100 ? 2.465 -15.361 1.813 1.00 95.94 100 HIS A N 1
ATOM 831 C CA . HIS A 1 100 ? 1.135 -14.765 1.946 1.00 95.94 100 HIS A CA 1
ATOM 832 C C . HIS A 1 100 ? 0.279 -15.016 0.697 1.00 95.94 100 HIS A C 1
ATOM 834 O O . HIS A 1 100 ? -0.870 -15.435 0.810 1.00 95.94 100 HIS A O 1
ATOM 840 N N . LEU A 1 101 ? 0.854 -14.848 -0.497 1.00 96.25 101 LEU A N 1
ATOM 841 C CA . LEU A 1 101 ? 0.176 -15.111 -1.770 1.00 96.25 101 LEU A CA 1
ATOM 842 C C . LEU A 1 101 ? -0.172 -16.598 -1.952 1.00 96.25 101 LEU A C 1
ATOM 844 O O . LEU A 1 101 ? -1.231 -16.922 -2.485 1.00 96.25 101 LEU A O 1
ATOM 848 N N . SER A 1 102 ? 0.675 -17.522 -1.484 1.00 95.50 102 SER A N 1
ATOM 849 C CA . SER A 1 102 ? 0.414 -18.967 -1.595 1.00 95.50 102 SER A CA 1
ATOM 850 C C . SER A 1 102 ? -0.775 -19.446 -0.756 1.00 95.50 102 SER A C 1
ATOM 852 O O . SER A 1 102 ? -1.321 -20.512 -1.031 1.00 95.50 102 SER A O 1
ATOM 854 N N . GLN A 1 103 ? -1.213 -18.645 0.219 1.00 95.69 103 GLN A N 1
ATOM 855 C CA . GLN A 1 103 ? -2.425 -18.877 1.010 1.00 95.69 103 GLN A CA 1
ATOM 856 C C . GLN A 1 103 ? -3.703 -18.387 0.302 1.00 95.69 103 GLN A C 1
ATOM 858 O O . GLN A 1 103 ? -4.784 -18.453 0.879 1.00 95.69 103 GLN A O 1
ATOM 863 N N . GLY A 1 104 ? -3.596 -17.891 -0.937 1.00 92.81 104 GLY A N 1
ATOM 864 C CA . GLY A 1 104 ? -4.717 -17.326 -1.694 1.00 92.81 104 GLY A CA 1
ATOM 865 C C . GLY A 1 104 ? -5.049 -15.881 -1.316 1.00 92.81 104 GLY A C 1
ATOM 866 O O . GLY A 1 104 ? -6.091 -15.364 -1.714 1.00 92.81 104 GLY A O 1
ATOM 867 N N . HIS A 1 105 ? -4.189 -15.219 -0.540 1.00 94.44 105 HIS A N 1
ATOM 868 C CA . HIS A 1 105 ? -4.356 -13.813 -0.194 1.00 94.44 105 HIS A CA 1
ATOM 869 C C . HIS A 1 105 ? -3.762 -12.890 -1.267 1.00 94.44 105 HIS A C 1
ATOM 871 O O . HIS A 1 105 ? -2.939 -13.298 -2.082 1.00 94.44 105 HIS A O 1
ATOM 877 N N . VAL A 1 106 ? -4.128 -11.608 -1.213 1.00 94.19 106 VAL A N 1
ATOM 878 C CA . VAL A 1 106 ? -3.524 -10.531 -2.015 1.00 94.19 106 VAL A CA 1
ATOM 879 C C . VAL A 1 106 ? -2.701 -9.593 -1.131 1.00 94.19 106 VAL A C 1
ATOM 881 O O . VAL A 1 106 ? -2.892 -9.549 0.090 1.00 94.19 106 VAL A O 1
ATOM 884 N N . ALA A 1 107 ? -1.802 -8.818 -1.738 1.00 95.88 107 ALA A N 1
ATOM 885 C CA . ALA A 1 107 ? -1.049 -7.771 -1.047 1.00 95.88 107 ALA A CA 1
ATOM 886 C C . ALA A 1 107 ? -1.068 -6.462 -1.840 1.00 95.88 107 ALA A C 1
ATOM 888 O O . ALA A 1 107 ? -0.829 -6.462 -3.042 1.00 95.88 107 ALA A O 1
ATOM 889 N N . ILE A 1 108 ? -1.311 -5.336 -1.169 1.00 96.19 108 ILE A N 1
ATOM 890 C CA . ILE A 1 108 ? -1.099 -4.007 -1.753 1.00 96.19 108 ILE A CA 1
ATOM 891 C C . ILE A 1 108 ? 0.281 -3.535 -1.320 1.00 96.19 108 ILE A C 1
ATOM 893 O O . ILE A 1 108 ? 0.577 -3.525 -0.125 1.00 96.19 108 ILE A O 1
ATOM 897 N N . VAL A 1 109 ? 1.115 -3.134 -2.277 1.00 95.88 109 VAL A N 1
ATOM 898 C CA . VAL A 1 109 ? 2.469 -2.646 -1.993 1.00 95.88 109 VAL A CA 1
ATOM 899 C C . VAL A 1 109 ? 2.681 -1.258 -2.584 1.00 95.88 109 VAL A C 1
ATOM 901 O O . VAL A 1 109 ? 2.213 -0.961 -3.685 1.00 95.88 109 VAL A O 1
ATOM 904 N N . LEU A 1 110 ? 3.382 -0.409 -1.831 1.00 94.69 110 LEU A N 1
ATOM 905 C CA . LEU A 1 110 ? 3.900 0.868 -2.309 1.00 94.69 110 LEU A CA 1
ATOM 906 C C . LEU A 1 110 ? 5.251 0.615 -2.978 1.00 94.69 110 LEU A C 1
ATOM 908 O O . LEU A 1 110 ? 6.166 0.088 -2.347 1.00 94.69 110 LEU A O 1
ATOM 912 N N . VAL A 1 111 ? 5.379 1.008 -4.239 1.00 92.19 111 VAL A N 1
ATOM 913 C CA . VAL A 1 111 ? 6.613 0.880 -5.017 1.00 92.19 111 VAL A CA 1
ATOM 914 C C . VAL A 1 111 ? 7.076 2.240 -5.515 1.00 92.19 111 VAL A C 1
ATOM 916 O O . VAL A 1 111 ? 6.294 3.187 -5.604 1.00 92.19 111 VAL A O 1
ATOM 919 N N . ASN A 1 112 ? 8.353 2.319 -5.887 1.00 89.38 112 ASN A N 1
ATOM 920 C CA . ASN A 1 112 ? 8.813 3.372 -6.776 1.00 89.38 112 ASN A CA 1
ATOM 921 C C . ASN A 1 112 ? 8.475 2.971 -8.217 1.00 89.38 112 ASN A C 1
ATOM 923 O O . ASN A 1 112 ? 9.089 2.059 -8.773 1.00 89.38 112 ASN A O 1
ATOM 927 N N . ALA A 1 113 ? 7.498 3.644 -8.813 1.00 85.75 113 ALA A N 1
ATOM 928 C CA . ALA A 1 113 ? 6.951 3.312 -10.120 1.00 85.75 113 ALA A CA 1
ATOM 929 C C . ALA A 1 113 ? 8.028 3.293 -11.215 1.00 85.75 113 ALA A C 1
ATOM 931 O O . ALA A 1 113 ? 8.000 2.436 -12.093 1.00 85.75 113 ALA A O 1
ATOM 932 N N . VAL A 1 114 ? 9.025 4.181 -11.130 1.00 82.50 114 VAL A N 1
ATOM 933 C CA . VAL A 1 114 ? 10.098 4.294 -12.134 1.00 82.50 114 VAL A CA 1
ATOM 934 C C . VAL A 1 114 ? 11.029 3.077 -12.168 1.00 82.50 114 VAL A C 1
ATOM 936 O O . VAL A 1 114 ? 11.749 2.896 -13.144 1.00 82.50 114 VAL A O 1
ATOM 939 N N . LEU A 1 115 ? 11.015 2.253 -11.114 1.00 85.00 115 LEU A N 1
ATOM 940 C CA . LEU A 1 115 ? 11.793 1.016 -11.006 1.00 85.00 115 LEU A CA 1
ATOM 941 C C . LEU A 1 115 ? 10.948 -0.235 -11.295 1.00 85.00 115 LEU A C 1
ATOM 943 O O . LEU A 1 115 ? 11.470 -1.347 -11.265 1.00 85.00 115 LEU A O 1
ATOM 947 N N . LEU A 1 116 ? 9.643 -0.077 -11.539 1.00 85.44 116 LEU A N 1
ATOM 948 C CA . LEU A 1 116 ? 8.733 -1.197 -11.741 1.00 85.44 116 LEU A CA 1
ATOM 949 C C . LEU A 1 116 ? 8.895 -1.776 -13.155 1.00 85.44 116 LEU A C 1
ATOM 951 O O . LEU A 1 116 ? 8.617 -1.108 -14.152 1.00 85.44 116 LEU A O 1
ATOM 955 N N . LEU A 1 117 ? 9.307 -3.042 -13.228 1.00 82.50 117 LEU A N 1
ATOM 956 C CA . LEU A 1 117 ? 9.507 -3.792 -14.467 1.00 82.50 117 LEU A CA 1
ATOM 957 C C . LEU A 1 117 ? 8.399 -4.832 -14.660 1.00 82.50 117 LEU A C 1
ATOM 959 O O . LEU A 1 117 ? 8.006 -5.523 -13.724 1.00 82.50 117 LEU A O 1
ATOM 963 N N . CYS A 1 118 ? 7.930 -4.954 -15.901 1.00 84.38 118 CYS A N 1
ATOM 964 C CA . CYS A 1 118 ? 6.953 -5.950 -16.322 1.00 84.38 118 CYS A CA 1
ATOM 965 C C . CYS A 1 118 ? 7.533 -6.743 -17.493 1.00 84.38 118 CYS A C 1
ATOM 967 O O . CYS A 1 118 ? 7.634 -6.216 -18.598 1.00 84.38 118 CYS A O 1
ATOM 969 N N . GLU A 1 119 ? 7.883 -8.006 -17.260 1.00 83.25 119 GLU A N 1
ATOM 970 C CA . GLU A 1 119 ? 8.468 -8.893 -18.282 1.00 83.25 119 GLU A CA 1
ATOM 971 C C . GLU A 1 119 ? 7.469 -9.247 -19.397 1.00 83.25 119 GLU A C 1
ATOM 973 O O . GLU A 1 119 ? 7.861 -9.556 -20.516 1.00 83.25 119 GLU A O 1
ATOM 978 N N . LEU A 1 120 ? 6.167 -9.171 -19.100 1.00 82.75 120 LEU A N 1
ATOM 979 C CA . LEU A 1 120 ? 5.084 -9.480 -20.039 1.00 82.75 120 LEU A CA 1
ATOM 980 C C . LEU A 1 120 ? 4.633 -8.265 -20.862 1.00 82.75 120 LEU A C 1
ATOM 982 O O . LEU A 1 120 ? 3.943 -8.414 -21.869 1.00 82.75 120 LEU A O 1
ATOM 986 N N . CYS A 1 121 ? 4.976 -7.053 -20.428 1.00 75.44 121 CYS A N 1
ATOM 987 C CA . CYS A 1 121 ? 4.493 -5.829 -21.047 1.00 75.44 121 CYS A CA 1
ATOM 988 C C . CYS A 1 121 ? 5.416 -5.440 -22.204 1.00 75.44 121 CYS A C 1
ATOM 990 O O . CYS A 1 121 ? 6.613 -5.242 -22.015 1.00 75.44 121 CYS A O 1
ATOM 992 N N . SER A 1 122 ? 4.856 -5.239 -23.398 1.00 61.53 122 SER A N 1
ATOM 993 C CA . SER A 1 122 ? 5.621 -4.917 -24.616 1.00 61.53 122 SER A CA 1
ATOM 994 C C . SER A 1 122 ? 6.346 -3.562 -24.576 1.00 61.53 122 SER A C 1
ATOM 996 O O . SER A 1 122 ? 7.056 -3.206 -25.514 1.00 61.53 122 SER A O 1
ATOM 998 N N . SER A 1 123 ? 6.147 -2.749 -23.536 1.00 59.41 123 SER A N 1
ATOM 999 C CA . SER A 1 123 ? 6.856 -1.484 -23.343 1.00 59.41 123 SER A CA 1
ATOM 1000 C C . SER A 1 123 ? 6.983 -1.150 -21.855 1.00 59.41 123 SER A C 1
ATOM 1002 O O . SER A 1 123 ? 5.992 -1.273 -21.129 1.00 59.41 123 SER A O 1
ATOM 1004 N N . PRO A 1 124 ? 8.162 -0.688 -21.395 1.00 56.56 124 PRO A N 1
ATOM 1005 C CA . PRO A 1 124 ? 8.340 -0.241 -20.022 1.00 56.56 124 PRO A CA 1
ATOM 1006 C C . PRO A 1 124 ? 7.442 0.962 -19.737 1.00 56.56 124 PRO A C 1
ATOM 1008 O O . PRO A 1 124 ? 7.225 1.828 -20.595 1.00 56.56 124 PRO A O 1
ATOM 1011 N N . VAL A 1 125 ? 6.922 1.025 -18.513 1.00 56.16 125 VAL A N 1
ATOM 1012 C CA . VAL A 1 125 ? 6.073 2.137 -18.101 1.00 56.16 125 VAL A CA 1
ATOM 1013 C C . VAL A 1 125 ? 6.910 3.408 -18.004 1.00 56.16 125 VAL A C 1
ATOM 1015 O O . VAL A 1 125 ? 7.882 3.480 -17.254 1.00 56.16 125 VAL A O 1
ATOM 1018 N N . LYS A 1 126 ? 6.533 4.445 -18.753 1.00 57.22 126 LYS A N 1
ATOM 1019 C CA . LYS A 1 126 ? 7.213 5.740 -18.687 1.00 57.22 126 LYS A CA 1
ATOM 1020 C C . LYS A 1 126 ? 6.619 6.582 -17.560 1.00 57.22 126 LYS A C 1
ATOM 1022 O O . LYS A 1 126 ? 5.715 7.371 -17.793 1.00 57.22 126 LYS A O 1
ATOM 1027 N N . TYR A 1 127 ? 7.161 6.442 -16.352 1.00 59.00 127 TYR A N 1
ATOM 1028 C CA . TYR A 1 127 ? 6.805 7.272 -15.189 1.00 59.00 127 TYR A CA 1
ATOM 1029 C C . TYR A 1 127 ? 7.634 8.575 -15.070 1.00 59.00 127 TYR A C 1
ATOM 1031 O O . TYR A 1 127 ? 7.544 9.270 -14.068 1.00 59.00 127 TYR A O 1
ATOM 1039 N N . CYS A 1 128 ? 8.448 8.926 -16.078 1.00 56.34 128 CYS A N 1
ATOM 1040 C CA . CYS A 1 128 ? 9.416 10.040 -16.004 1.00 56.34 128 CYS A CA 1
ATOM 1041 C C . CYS A 1 128 ? 8.767 11.423 -15.868 1.00 56.34 128 CYS A C 1
ATOM 1043 O O . CYS A 1 128 ? 9.300 12.326 -15.237 1.00 56.34 128 CYS A O 1
ATOM 1045 N N . CYS A 1 129 ? 7.597 11.568 -16.467 1.00 54.22 129 CYS A N 1
ATOM 1046 C CA . CYS A 1 129 ? 6.777 12.762 -16.529 1.00 54.22 129 CYS A CA 1
ATOM 1047 C C . CYS A 1 129 ? 5.375 12.192 -16.714 1.00 54.22 129 CYS A C 1
ATOM 1049 O O . CYS A 1 129 ? 5.246 11.298 -17.550 1.00 54.22 129 CYS A O 1
ATOM 1051 N N . PHE A 1 130 ? 4.340 12.644 -16.010 1.00 54.28 130 PHE A N 1
ATOM 1052 C CA . PHE A 1 130 ? 2.948 12.257 -16.296 1.00 54.28 130 PHE A CA 1
ATOM 1053 C C . PHE A 1 130 ? 2.491 12.804 -17.669 1.00 54.28 130 PHE A C 1
ATOM 1055 O O . PHE A 1 130 ? 1.533 13.565 -17.768 1.00 54.28 130 PHE A O 1
ATOM 1062 N N . LEU A 1 131 ? 3.226 12.486 -18.736 1.00 48.34 131 LEU A N 1
ATOM 1063 C CA . LEU A 1 131 ? 2.925 12.857 -20.101 1.00 48.34 131 LEU A CA 1
ATOM 1064 C C . LEU A 1 131 ? 1.816 11.947 -20.626 1.00 48.34 131 LEU A C 1
ATOM 1066 O O . LEU A 1 131 ? 1.770 10.760 -20.283 1.00 48.34 131 LEU A O 1
ATOM 1070 N N . PRO A 1 132 ? 0.951 12.479 -21.501 1.00 44.41 132 PRO A N 1
ATOM 1071 C CA . PRO A 1 132 ? -0.004 11.673 -22.236 1.00 44.41 132 PRO A CA 1
ATOM 1072 C C . PRO A 1 132 ? 0.676 10.495 -22.944 1.00 44.41 132 PRO A C 1
ATOM 1074 O O . PRO A 1 132 ? 1.815 10.583 -23.415 1.00 44.41 132 PRO A O 1
ATOM 1077 N N . ILE A 1 133 ? -0.061 9.388 -23.041 1.00 45.41 133 ILE A N 1
ATOM 1078 C CA . ILE A 1 133 ? 0.350 8.177 -23.756 1.00 45.41 133 ILE A CA 1
ATOM 1079 C C . ILE A 1 133 ? 0.841 8.560 -25.162 1.00 45.41 133 ILE A C 1
ATOM 1081 O O . ILE A 1 133 ? 0.132 9.227 -25.908 1.00 45.41 133 ILE A O 1
ATOM 1085 N N . GLY A 1 134 ? 2.051 8.125 -25.524 1.00 49.62 134 GLY A N 1
ATOM 1086 C CA . GLY A 1 134 ? 2.630 8.327 -26.859 1.00 49.62 134 GLY A CA 1
ATOM 1087 C C . GLY A 1 134 ? 3.714 9.404 -26.957 1.00 49.62 134 GLY A C 1
ATOM 1088 O O . GLY A 1 134 ? 4.431 9.435 -27.956 1.00 49.62 134 GLY A O 1
ATOM 1089 N N . GLN A 1 135 ? 3.925 10.233 -25.928 1.00 50.56 135 GLN A N 1
ATOM 1090 C CA . GLN A 1 135 ? 5.031 11.198 -25.930 1.00 50.56 135 GLN A CA 1
ATOM 1091 C C . GLN A 1 135 ? 6.319 10.613 -25.328 1.00 50.56 135 GLN A C 1
ATOM 1093 O O . GLN A 1 135 ? 6.318 9.906 -24.316 1.00 50.56 135 GLN A O 1
ATOM 1098 N N . LYS A 1 136 ? 7.462 10.889 -25.969 1.00 51.25 136 LYS A N 1
ATOM 1099 C CA . LYS A 1 136 ? 8.789 10.562 -25.428 1.00 51.25 136 LYS A CA 1
ATOM 1100 C C . LYS A 1 136 ? 9.166 11.645 -24.406 1.00 51.25 136 LYS A C 1
ATOM 1102 O O . LYS A 1 136 ? 9.338 12.789 -24.805 1.00 51.25 136 LYS A O 1
ATOM 1107 N N . CYS A 1 137 ? 9.304 11.301 -23.117 1.00 59.12 137 CYS A N 1
ATOM 1108 C CA . CYS A 1 137 ? 9.969 12.211 -22.174 1.00 59.12 137 CYS A CA 1
ATOM 1109 C C . CYS A 1 137 ? 11.490 12.090 -22.335 1.00 59.12 137 CYS A C 1
ATOM 1111 O O . CYS A 1 137 ? 12.012 10.979 -22.429 1.00 59.12 137 CYS A O 1
ATOM 1113 N N . PHE A 1 138 ? 12.179 13.231 -22.368 1.00 58.28 138 PHE A N 1
ATOM 1114 C CA . PHE A 1 138 ? 13.638 13.337 -22.500 1.00 58.28 138 PHE A CA 1
ATOM 1115 C C . PHE A 1 138 ? 14.343 13.576 -21.152 1.00 58.28 138 PHE A C 1
ATOM 1117 O O . PHE A 1 138 ? 15.502 13.989 -21.125 1.00 58.28 138 PHE A O 1
ATOM 1124 N N . CYS A 1 139 ? 13.663 13.360 -20.021 1.00 61.62 139 CYS A N 1
ATOM 1125 C CA . CYS A 1 139 ? 14.316 13.465 -18.718 1.00 61.62 139 CYS A CA 1
ATOM 1126 C C . CYS A 1 139 ? 15.389 12.385 -18.574 1.00 61.62 139 CYS A C 1
ATOM 1128 O O . CYS A 1 139 ? 15.166 11.212 -18.868 1.00 61.62 139 CYS A O 1
ATOM 1130 N N . ARG A 1 140 ? 16.578 12.822 -18.144 1.00 59.12 140 ARG A N 1
ATOM 1131 C CA . ARG A 1 140 ? 17.774 11.978 -18.041 1.00 59.12 140 ARG A CA 1
ATOM 1132 C C . ARG A 1 140 ? 17.667 10.938 -16.931 1.00 59.12 140 ARG A C 1
ATOM 1134 O O . ARG A 1 140 ? 18.196 9.855 -17.113 1.00 59.12 140 ARG A O 1
ATOM 1141 N N . ASN A 1 141 ? 16.978 11.261 -15.835 1.00 62.75 141 ASN A N 1
ATOM 1142 C CA . ASN A 1 141 ? 16.627 10.333 -14.766 1.00 62.75 141 ASN A CA 1
ATOM 1143 C C . ASN A 1 141 ? 15.236 10.691 -14.229 1.00 62.75 141 ASN A C 1
ATOM 1145 O O . ASN A 1 141 ? 15.001 11.862 -13.926 1.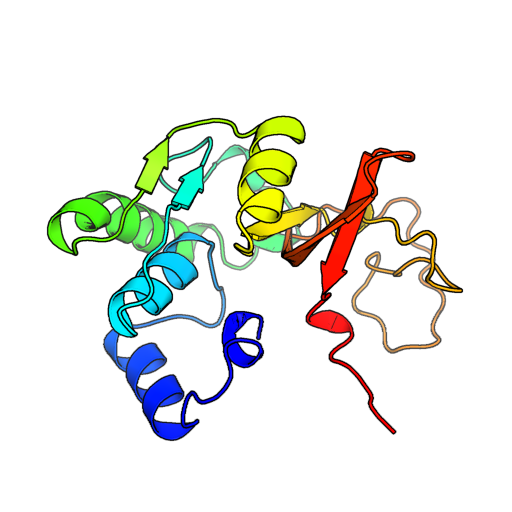00 62.75 141 ASN A O 1
ATOM 1149 N N . PRO A 1 142 ? 14.312 9.727 -14.132 1.00 70.50 142 PRO A N 1
ATOM 1150 C CA . PRO A 1 142 ? 13.012 9.963 -13.528 1.00 70.50 142 PRO A CA 1
ATOM 1151 C C . PRO A 1 142 ? 13.142 10.036 -11.994 1.00 70.50 142 PRO A C 1
ATOM 1153 O O . PRO A 1 142 ? 13.767 9.170 -11.381 1.00 70.50 142 PRO A O 1
ATOM 1156 N N . ASP A 1 143 ? 12.551 11.060 -11.376 1.00 79.06 143 ASP A N 1
ATOM 1157 C CA . ASP A 1 143 ? 12.474 11.188 -9.911 1.00 79.06 143 ASP A CA 1
ATOM 1158 C C . ASP A 1 143 ? 11.618 10.071 -9.293 1.00 79.06 143 ASP A C 1
ATOM 1160 O O . ASP A 1 143 ? 10.789 9.469 -9.974 1.00 79.06 143 ASP A O 1
ATOM 1164 N N . TYR A 1 144 ? 11.758 9.828 -7.984 1.00 84.38 144 TYR A N 1
ATOM 1165 C CA . TYR A 1 144 ? 10.893 8.900 -7.247 1.00 84.38 144 TYR A CA 1
ATOM 1166 C C . TYR A 1 144 ? 9.405 9.175 -7.522 1.00 84.38 144 TYR A C 1
ATOM 1168 O O . TYR A 1 144 ? 8.944 10.308 -7.384 1.00 84.38 144 TYR A O 1
ATOM 1176 N N . GLN A 1 145 ? 8.648 8.126 -7.853 1.00 85.12 145 GLN A N 1
ATOM 1177 C CA . GLN A 1 145 ? 7.196 8.179 -8.032 1.00 85.12 145 GLN A CA 1
ATOM 1178 C C . GLN A 1 145 ? 6.544 7.109 -7.160 1.00 85.12 145 GLN A C 1
ATOM 1180 O O . GLN A 1 145 ? 6.652 5.921 -7.457 1.00 85.12 145 GLN A O 1
ATOM 1185 N N . GLY A 1 146 ? 5.870 7.514 -6.085 1.00 88.56 146 GLY A N 1
ATOM 1186 C CA . GLY A 1 146 ? 5.135 6.576 -5.239 1.00 88.56 146 GLY A CA 1
ATOM 1187 C C . GLY A 1 146 ? 3.932 6.010 -5.991 1.00 88.56 146 GLY A C 1
ATOM 1188 O O . GLY A 1 146 ? 3.137 6.765 -6.549 1.00 88.56 146 GLY A O 1
ATOM 1189 N N . HIS A 1 147 ? 3.784 4.686 -6.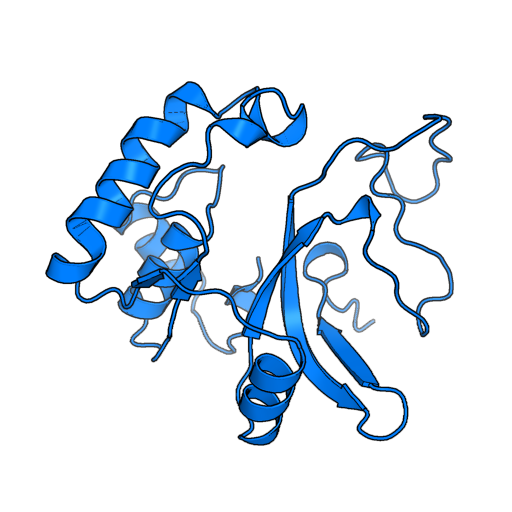020 1.00 89.44 147 HIS A N 1
ATOM 1190 C CA . HIS A 1 147 ? 2.669 4.038 -6.713 1.00 89.44 147 HIS A CA 1
ATOM 1191 C C . HIS A 1 147 ? 2.216 2.761 -6.012 1.00 89.44 147 HIS A C 1
ATOM 1193 O O . HIS A 1 147 ? 3.041 1.973 -5.557 1.00 89.44 147 HIS A O 1
ATOM 1199 N N . PHE A 1 148 ? 0.903 2.543 -5.941 1.00 92.75 148 PHE A N 1
ATOM 1200 C CA . PHE A 1 148 ? 0.329 1.325 -5.371 1.00 92.75 148 PHE A CA 1
ATOM 1201 C C . PHE A 1 148 ? 0.034 0.297 -6.460 1.00 92.75 148 PHE A C 1
ATOM 1203 O O . PHE A 1 148 ? -0.633 0.606 -7.450 1.00 92.75 148 PHE A O 1
ATOM 1210 N N . ILE A 1 149 ? 0.455 -0.945 -6.234 1.00 92.25 149 ILE A N 1
ATOM 1211 C CA . ILE A 1 149 ? 0.095 -2.109 -7.057 1.00 92.25 149 ILE A CA 1
ATOM 1212 C C . ILE A 1 149 ? -0.496 -3.218 -6.184 1.00 92.25 149 ILE A C 1
ATOM 1214 O O . ILE A 1 149 ? -0.268 -3.245 -4.972 1.00 92.25 149 ILE A O 1
ATOM 1218 N N . VAL A 1 150 ? -1.248 -4.132 -6.800 1.00 93.94 150 VAL A N 1
ATOM 1219 C CA . VAL A 1 150 ? -1.798 -5.317 -6.121 1.00 93.94 150 VAL A CA 1
ATOM 1220 C C . VAL A 1 150 ? -1.033 -6.539 -6.569 1.00 93.94 150 VAL A C 1
ATOM 1222 O O . VAL A 1 150 ? -1.073 -6.872 -7.743 1.00 93.94 150 VAL A O 1
ATOM 1225 N N . LEU A 1 151 ? -0.383 -7.229 -5.648 1.00 95.19 151 LEU A N 1
ATOM 1226 C CA . LEU A 1 151 ? 0.226 -8.526 -5.893 1.00 95.19 151 LEU A CA 1
ATOM 1227 C C . LEU A 1 151 ? -0.854 -9.601 -5.744 1.00 95.19 151 LEU A C 1
ATOM 1229 O O . LEU A 1 151 ? -1.556 -9.637 -4.728 1.00 95.19 151 LEU A O 1
ATOM 1233 N N . CYS A 1 152 ? -0.991 -10.452 -6.757 1.00 93.94 152 CYS A N 1
ATOM 1234 C CA . CYS A 1 152 ? -2.055 -11.457 -6.852 1.00 93.94 152 CYS A CA 1
ATOM 1235 C C . CYS A 1 152 ? -1.537 -12.887 -7.051 1.00 93.94 152 CYS A C 1
ATOM 1237 O O . CYS A 1 152 ? -2.316 -13.834 -7.022 1.00 93.94 152 CYS A O 1
ATOM 1239 N N . GLY A 1 153 ? -0.229 -13.067 -7.228 1.00 94.56 153 GLY A N 1
ATOM 1240 C CA . GLY A 1 153 ? 0.375 -14.385 -7.358 1.00 94.56 153 GLY A CA 1
ATOM 1241 C C . GLY A 1 153 ? 1.878 -14.302 -7.564 1.00 94.56 153 GLY A C 1
ATOM 1242 O O . GLY A 1 153 ? 2.462 -13.220 -7.587 1.00 94.56 153 GLY A O 1
ATOM 1243 N N . TYR A 1 154 ? 2.515 -15.454 -7.730 1.00 95.81 154 TYR A N 1
ATOM 1244 C CA . TYR A 1 154 ? 3.940 -15.527 -8.019 1.00 95.81 154 TYR A CA 1
ATOM 1245 C C . TYR A 1 154 ? 4.284 -16.781 -8.819 1.00 95.81 154 TYR A C 1
ATOM 1247 O O . TYR A 1 154 ? 3.582 -17.793 -8.754 1.00 95.81 154 TYR A O 1
ATOM 1255 N N . ASN A 1 155 ? 5.390 -16.715 -9.552 1.00 93.94 155 ASN A N 1
ATOM 1256 C CA . ASN A 1 155 ? 5.983 -17.856 -10.225 1.00 93.94 155 ASN A CA 1
ATOM 1257 C C . ASN A 1 155 ? 7.080 -18.455 -9.334 1.00 93.94 155 ASN A C 1
ATOM 1259 O O . ASN A 1 155 ? 8.068 -17.795 -9.021 1.00 93.94 155 ASN A O 1
ATOM 1263 N N . LYS A 1 156 ? 6.919 -19.719 -8.928 1.00 91.00 156 LYS A N 1
ATOM 1264 C CA . LYS A 1 156 ? 7.892 -20.417 -8.069 1.00 91.00 156 LYS A CA 1
ATOM 1265 C C . LYS A 1 156 ? 9.248 -20.646 -8.743 1.00 91.00 156 LYS A C 1
ATOM 1267 O O . LYS A 1 156 ? 10.251 -20.670 -8.043 1.00 91.00 156 LYS A O 1
ATOM 1272 N N . ALA A 1 157 ? 9.271 -20.847 -10.060 1.00 92.31 157 ALA A N 1
ATOM 1273 C CA . ALA A 1 157 ? 10.487 -21.176 -10.797 1.00 92.31 157 ALA A CA 1
ATOM 1274 C C . ALA A 1 157 ? 11.350 -19.936 -11.059 1.00 92.31 157 ALA A C 1
ATOM 1276 O O . ALA A 1 157 ? 12.555 -19.981 -10.841 1.00 92.31 157 ALA A O 1
ATOM 1277 N N . SER A 1 158 ? 10.740 -18.829 -11.495 1.00 90.69 158 SER A N 1
ATOM 1278 C CA . SER A 1 158 ? 11.472 -17.585 -11.777 1.00 90.69 158 SER A CA 1
ATOM 1279 C C . SER A 1 158 ? 11.587 -16.650 -10.570 1.00 90.69 158 SER A C 1
ATOM 1281 O O . SER A 1 158 ? 12.407 -15.739 -10.575 1.00 9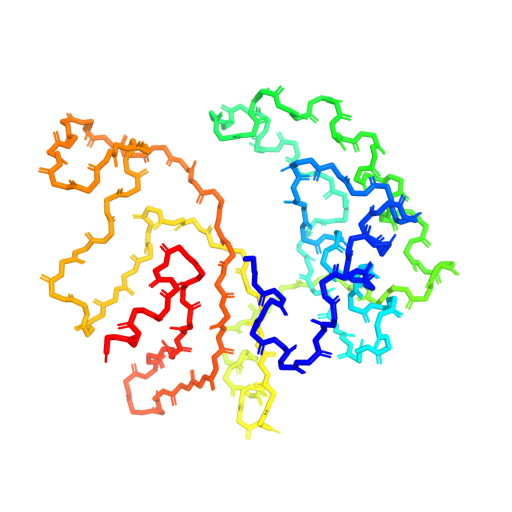0.69 158 SER A O 1
ATOM 1283 N N . GLY A 1 159 ? 10.748 -16.828 -9.545 1.00 88.31 159 GLY A N 1
ATOM 1284 C CA . GLY A 1 159 ? 10.619 -15.882 -8.434 1.00 88.31 159 GLY A CA 1
ATOM 1285 C C . GLY A 1 159 ? 9.844 -14.604 -8.785 1.00 88.31 159 GLY A C 1
ATOM 1286 O O . GLY A 1 159 ? 9.638 -13.771 -7.900 1.00 88.31 159 GLY A O 1
ATOM 1287 N N . SER A 1 160 ? 9.381 -14.452 -10.033 1.00 92.88 160 SER A N 1
ATOM 1288 C CA . SER A 1 160 ? 8.618 -13.284 -10.491 1.00 92.88 160 SER A CA 1
ATOM 1289 C C . SER A 1 160 ? 7.277 -13.172 -9.756 1.00 92.88 160 SER A C 1
ATOM 1291 O O . SER A 1 160 ? 6.643 -14.176 -9.420 1.00 92.88 160 SER A O 1
ATOM 1293 N N . ILE A 1 161 ? 6.813 -11.942 -9.533 1.00 95.19 161 ILE A N 1
ATOM 1294 C CA . ILE A 1 161 ? 5.533 -11.651 -8.877 1.00 95.19 161 ILE A CA 1
ATOM 1295 C C . ILE A 1 161 ? 4.512 -11.197 -9.922 1.00 95.19 161 ILE A C 1
ATOM 1297 O O . ILE A 1 161 ? 4.792 -10.312 -10.729 1.00 95.19 161 ILE A O 1
ATOM 1301 N N . TYR A 1 162 ? 3.311 -11.771 -9.878 1.00 93.44 162 TYR A N 1
ATOM 1302 C CA . TYR A 1 162 ? 2.174 -11.306 -10.665 1.00 93.44 162 TYR A CA 1
ATOM 1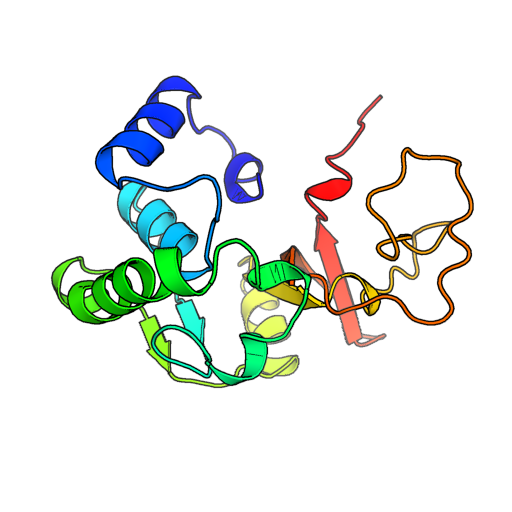303 C C . TYR A 1 162 ? 1.491 -10.150 -9.941 1.00 93.44 162 TYR A C 1
ATOM 1305 O O . TYR A 1 162 ? 1.189 -10.247 -8.745 1.00 93.44 162 TYR A O 1
ATOM 1313 N N . TYR A 1 163 ? 1.239 -9.060 -10.664 1.00 91.69 163 TYR A N 1
ATOM 1314 C CA . TYR A 1 163 ? 0.606 -7.883 -10.094 1.00 91.69 163 TYR A CA 1
ATOM 1315 C C . TYR A 1 163 ? -0.371 -7.204 -11.051 1.00 91.69 163 TYR A C 1
ATOM 1317 O O . TYR A 1 163 ? -0.135 -7.116 -12.254 1.00 91.69 163 TYR A O 1
ATOM 1325 N N . ASN A 1 164 ? -1.434 -6.643 -10.481 1.00 88.44 164 ASN A N 1
ATOM 1326 C CA . ASN A 1 164 ? -2.328 -5.719 -11.159 1.00 88.44 164 ASN A CA 1
ATOM 1327 C C . ASN A 1 164 ? -1.841 -4.293 -10.922 1.00 88.44 164 ASN A C 1
ATOM 1329 O O . ASN A 1 164 ? -1.580 -3.881 -9.785 1.00 88.44 164 ASN A O 1
ATOM 1333 N N . ASN A 1 165 ? -1.746 -3.526 -12.004 1.00 86.00 165 ASN A N 1
ATOM 1334 C CA . ASN A 1 165 ? -1.349 -2.129 -11.960 1.00 86.00 165 ASN A CA 1
ATOM 1335 C C . ASN A 1 165 ? -2.576 -1.222 -12.158 1.00 86.00 165 ASN A C 1
ATOM 1337 O O . ASN A 1 165 ? -3.057 -1.099 -13.286 1.00 86.00 165 ASN A O 1
ATOM 1341 N N . PRO A 1 166 ? -3.065 -0.526 -11.113 1.00 82.06 166 PRO A N 1
ATOM 1342 C CA . PRO A 1 166 ? -4.220 0.361 -11.231 1.00 82.06 166 PRO A CA 1
ATOM 1343 C C . PRO A 1 166 ? -4.055 1.500 -12.246 1.00 82.06 166 PRO A C 1
ATOM 1345 O O . PRO A 1 166 ? -5.065 2.014 -12.716 1.00 82.06 166 PRO A O 1
ATOM 1348 N N . ALA A 1 167 ? -2.823 1.882 -12.613 1.00 77.25 167 ALA A N 1
ATOM 1349 C CA . ALA A 1 167 ? -2.576 2.879 -13.661 1.00 77.25 167 ALA A CA 1
ATOM 1350 C C . ALA A 1 167 ? -2.934 2.375 -15.073 1.00 77.25 167 ALA A C 1
ATOM 1352 O O . ALA A 1 167 ? -3.083 3.174 -15.994 1.00 77.25 167 ALA A O 1
ATOM 1353 N N . TYR A 1 168 ? -3.078 1.058 -15.237 1.00 70.88 168 TYR A N 1
ATOM 1354 C CA . TYR A 1 168 ? -3.359 0.396 -16.509 1.00 70.88 168 TYR A CA 1
ATOM 1355 C C . TYR A 1 168 ? -4.754 -0.203 -16.598 1.00 70.88 168 TYR A C 1
ATOM 1357 O O . TYR A 1 168 ? -5.002 -0.872 -17.596 1.00 70.88 168 TYR A O 1
ATOM 1365 N N . ALA A 1 169 ? -5.598 0.032 -15.577 1.00 55.44 169 ALA A N 1
ATOM 1366 C CA . ALA A 1 169 ? -6.892 -0.609 -15.345 1.00 55.44 169 ALA A CA 1
ATOM 1367 C C . ALA A 1 169 ? -7.424 -1.350 -16.569 1.00 55.44 169 ALA A C 1
ATOM 1369 O O . ALA A 1 169 ? -7.756 -0.694 -17.558 1.00 55.44 169 ALA A O 1
ATOM 1370 N N . ASP A 1 170 ? -7.413 -2.689 -16.475 1.00 45.97 170 ASP A N 1
ATOM 1371 C CA . ASP A 1 170 ? -7.809 -3.655 -17.501 1.00 45.97 170 ASP A CA 1
ATOM 1372 C C . ASP A 1 170 ? -8.759 -3.033 -18.522 1.00 45.97 170 ASP A C 1
ATOM 1374 O O . ASP A 1 170 ? -9.976 -2.973 -18.334 1.00 45.97 170 ASP A O 1
ATOM 1378 N N . ARG A 1 171 ? -8.193 -2.582 -19.645 1.00 43.47 171 ARG A N 1
ATOM 1379 C CA . ARG A 1 171 ? -8.957 -2.372 -20.869 1.00 43.47 171 ARG A CA 1
ATOM 1380 C C . ARG A 1 171 ? -9.285 -3.761 -21.398 1.00 43.47 171 ARG A C 1
ATOM 1382 O O . ARG A 1 171 ? -8.699 -4.193 -22.388 1.00 43.47 171 ARG A O 1
ATOM 1389 N N . ARG A 1 172 ? -10.210 -4.469 -20.744 1.00 31.38 172 ARG A N 1
ATOM 1390 C CA . ARG A 1 172 ? -11.026 -5.435 -21.476 1.00 31.38 172 ARG A CA 1
ATOM 1391 C C . ARG A 1 172 ? -11.787 -4.610 -22.512 1.00 31.38 172 ARG A C 1
ATOM 1393 O O . ARG A 1 172 ? -12.773 -3.957 -22.185 1.00 31.38 172 ARG A O 1
ATOM 1400 N N . LYS A 1 173 ? -11.205 -4.506 -23.705 1.00 32.78 173 LYS A N 1
ATOM 1401 C CA . LYS A 1 173 ? -11.985 -4.303 -24.918 1.00 32.78 173 LYS A CA 1
ATOM 1402 C C . LYS A 1 173 ? -12.762 -5.578 -25.192 1.00 32.78 173 LYS A C 1
ATOM 1404 O O . LYS A 1 173 ? -12.202 -6.657 -24.894 1.00 32.78 173 LYS A O 1
#

Sequence (173 aa):
MVLQYMNHLDDDEFQKAIRELRLTKSIWTIDLAYLMRHFGVKHRFCTQTLGVDKGYKNQSFYRKHFDTEENRVNQLFAQAKACKVLVEKCTVTVQDIQKHLSQGHVAIVLVNAVLLLCELCSSPVKYCCFLPIGQKCFCRNPDYQGHFIVLCGYNKASGSIYYNNPAYADRRK

Foldseek 3Di:
DVCPVVPDDDVVNVVVQCVVLVPDPDDDPLNVLSVCVVVVHDDAAEAQDQADDPVCCPFPQCVVCVVVCRVVSNVSSVCCVVSVRHYDNDDADLVNQQVCLVVQDKDKDKDQQQPDDDPPDPDRDPPQDPDPPPDDDPDPDRTGDIAIWMFNHADPVVSGTDIDGPVCPDPPD

InterPro domains:
  IPR018616 Protein GUCD1 [PF09778] (1-171)
  IPR018616 Protein GUCD1 [PTHR31400] (1-171)

Secondary structure (DSSP, 8-state):
-GGGGSS---HHHHHHHHHHTT--SS--HHHHHHHHHHTT----EEESSSS--GGGTTSHHHHTTHHHHHHHHHHHHHHTTTTT--EEE----HHHHHHHHHTT--EEEEEEGGG---TTSSS----SS-PPTT-----SSPPP-EEEEEEEEE-TTT--EEEE-GGGTT---

Organism: Alligator sinensis (NCBI:txid38654)

pLDDT: mean 83.18, std 16.28, range [31.38, 97.81]